Protein AF-A0A517YK84-F1 (afdb_monomer_lite)

pLDDT: mean 76.25, std 21.84, range [37.66, 97.88]

Sequence (84 aa):
MQMQTTTSDCERSGETPCDSSSAVSVRAFHPWITDELFADTRRIWSKAYGRVLSDEEVVEILGNVRRMAEAIMFSRRRRYQRCM

Structure (mmCIF, N/CA/C/O backbone):
data_AF-A0A517YK84-F1
#
_entry.id   AF-A0A517YK84-F1
#
loop_
_atom_site.group_PDB
_atom_site.id
_atom_site.type_symbol
_atom_site.label_atom_id
_atom_site.label_alt_id
_atom_site.label_comp_id
_atom_site.label_asym_id
_atom_site.label_entity_id
_atom_site.label_seq_id
_atom_site.pdbx_PDB_ins_code
_atom_site.Cartn_x
_atom_site.Cartn_y
_atom_site.Cartn_z
_atom_site.occupancy
_atom_site.B_iso_or_equiv
_atom_site.auth_seq_id
_atom_site.auth_comp_id
_atom_site.auth_asym_id
_atom_site.auth_atom_id
_atom_site.pdbx_PDB_model_num
ATOM 1 N N . MET A 1 1 ? -22.526 49.109 45.473 1.00 38.69 1 MET A N 1
ATOM 2 C CA . MET A 1 1 ? -23.642 48.286 45.984 1.00 38.69 1 MET A CA 1
ATOM 3 C C . MET A 1 1 ? -23.800 47.088 45.061 1.00 38.69 1 MET A C 1
ATOM 5 O O . MET A 1 1 ? -23.841 47.283 43.855 1.00 38.69 1 MET A O 1
ATOM 9 N N . GLN A 1 2 ? -23.772 45.882 45.632 1.00 44.06 2 GLN A N 1
ATOM 10 C CA . GLN A 1 2 ? -24.118 44.605 44.985 1.00 44.06 2 GLN A CA 1
ATOM 11 C C . GLN A 1 2 ? -25.644 44.601 44.665 1.00 44.06 2 GLN A C 1
ATOM 13 O O . GLN A 1 2 ? -26.343 45.447 45.214 1.00 44.06 2 GLN A O 1
ATOM 18 N N . MET A 1 3 ? -26.255 43.786 43.793 1.00 37.66 3 MET A N 1
ATOM 19 C CA . MET A 1 3 ? -26.329 42.314 43.682 1.00 37.66 3 MET A CA 1
ATOM 20 C C . MET A 1 3 ? -27.036 41.962 42.339 1.00 37.66 3 MET A C 1
ATOM 22 O O . MET A 1 3 ? -27.853 42.760 41.895 1.00 37.66 3 MET A O 1
ATOM 26 N N . GLN A 1 4 ? -26.586 40.960 41.556 1.00 50.94 4 GLN A N 1
ATOM 27 C CA . GLN A 1 4 ? -27.136 39.576 41.419 1.00 50.94 4 GLN A CA 1
ATOM 28 C C . GLN A 1 4 ? -28.621 39.527 40.973 1.00 50.94 4 GLN A C 1
ATOM 30 O O . GLN A 1 4 ? -29.399 40.340 41.443 1.00 50.94 4 GLN A O 1
ATOM 35 N N . THR A 1 5 ? -29.153 38.650 40.110 1.00 45.03 5 THR A N 1
ATOM 36 C CA . THR A 1 5 ? -28.845 37.299 39.572 1.00 45.03 5 THR A CA 1
ATOM 37 C C . THR A 1 5 ? -29.818 37.077 38.381 1.00 45.03 5 THR A C 1
ATOM 39 O O . THR A 1 5 ? -30.837 37.756 38.295 1.00 45.03 5 THR A O 1
ATOM 42 N N . THR A 1 6 ? -29.595 36.191 37.405 1.00 40.34 6 THR A N 1
ATOM 43 C CA . THR A 1 6 ? -30.118 34.808 37.433 1.00 40.34 6 THR A CA 1
ATOM 44 C C . THR A 1 6 ? -29.798 34.079 36.112 1.00 40.34 6 THR A C 1
ATOM 46 O O . THR A 1 6 ? -29.950 34.636 35.033 1.00 40.34 6 THR A O 1
ATOM 49 N N . THR A 1 7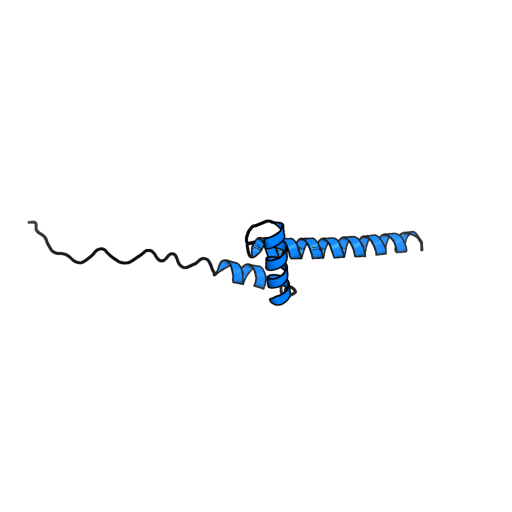 ? -29.316 32.840 36.262 1.00 50.28 7 THR A N 1
ATOM 50 C CA . THR A 1 7 ? -29.626 31.616 35.492 1.00 50.28 7 THR A CA 1
ATOM 51 C C . THR A 1 7 ? -29.763 31.674 33.963 1.00 50.28 7 THR A C 1
ATOM 53 O O . THR A 1 7 ? -30.760 32.174 33.455 1.00 50.28 7 THR A O 1
ATOM 56 N N . SER A 1 8 ? -28.876 30.973 33.250 1.00 47.97 8 SER A N 1
ATOM 57 C CA . SER A 1 8 ? -29.285 30.031 32.192 1.00 47.97 8 SER A CA 1
ATOM 58 C C . SER A 1 8 ? -28.091 29.148 31.795 1.00 47.97 8 SER A C 1
ATOM 60 O O . SER A 1 8 ? -27.147 29.590 31.149 1.00 47.97 8 SER A O 1
ATOM 62 N N . ASP A 1 9 ? -28.141 27.923 32.320 1.00 40.38 9 ASP A N 1
ATOM 63 C CA . ASP A 1 9 ? -27.850 26.649 31.654 1.00 40.38 9 ASP A CA 1
ATOM 64 C C . ASP A 1 9 ? -26.425 26.328 31.174 1.00 40.38 9 ASP A C 1
ATOM 66 O O . ASP A 1 9 ? -25.991 26.610 30.058 1.00 40.38 9 ASP A O 1
ATOM 70 N N . CYS A 1 10 ? -25.748 25.554 32.027 1.00 50.75 10 CYS A N 1
ATOM 71 C CA . CYS A 1 10 ? -24.885 24.467 31.589 1.00 50.75 10 CYS A CA 1
ATOM 72 C C . CYS A 1 10 ? -25.727 23.452 30.801 1.00 50.75 10 CYS A C 1
ATOM 74 O O . CYS A 1 10 ? -26.659 22.904 31.375 1.00 50.75 10 CYS A O 1
ATOM 76 N N . GLU A 1 11 ? -25.381 23.202 29.535 1.00 47.44 11 GLU A N 1
ATOM 77 C CA . GLU A 1 11 ? -25.354 21.885 28.867 1.00 47.44 11 GLU A CA 1
ATOM 78 C C . GLU A 1 11 ? -25.309 22.057 27.342 1.00 47.44 11 GLU A C 1
ATOM 80 O O . GLU A 1 11 ? -26.310 22.432 26.737 1.00 47.44 11 GLU A O 1
ATOM 85 N N . ARG A 1 12 ? -24.189 21.688 26.700 1.00 42.25 12 ARG A N 1
ATOM 86 C CA . ARG A 1 12 ? -24.220 20.833 25.499 1.00 42.25 12 ARG A CA 1
ATOM 87 C C . ARG A 1 12 ? -22.816 20.340 25.145 1.00 42.25 12 ARG A C 1
ATOM 89 O O . ARG A 1 12 ? -21.991 21.094 24.652 1.00 42.25 12 ARG A O 1
ATOM 96 N N . SER A 1 13 ? -22.601 19.068 25.462 1.00 45.50 13 SER A N 1
ATOM 97 C CA . SER A 1 13 ? -21.772 18.071 24.780 1.00 45.50 13 SER A CA 1
ATOM 98 C C . SER A 1 13 ? -20.486 18.525 24.091 1.00 45.50 13 SER A C 1
ATOM 100 O O . SER A 1 13 ? -20.495 19.216 23.078 1.00 45.50 13 SER A O 1
ATOM 102 N N . GLY A 1 14 ? -19.373 17.984 24.588 1.00 50.31 14 GLY A N 1
ATOM 103 C CA . GLY A 1 14 ? -18.146 17.883 23.819 1.00 50.31 14 GLY A CA 1
ATOM 104 C C . GLY A 1 14 ? -18.394 17.134 22.513 1.00 50.31 14 GLY A C 1
ATOM 105 O O . GLY A 1 14 ? -18.663 15.938 22.508 1.00 50.31 14 GLY A O 1
ATOM 106 N N . GLU A 1 15 ? -18.256 17.851 21.413 1.00 49.31 15 GLU A N 1
ATOM 107 C CA . GLU A 1 15 ? -17.970 17.277 20.112 1.00 49.31 15 GLU A CA 1
ATOM 108 C C . GLU A 1 15 ? -16.582 17.789 19.750 1.00 49.31 15 GLU A C 1
ATOM 110 O O . GLU A 1 15 ? -16.411 18.860 19.173 1.00 49.31 15 GLU A O 1
ATOM 115 N N . THR A 1 16 ? -15.552 17.045 20.156 1.00 57.09 16 THR A N 1
ATOM 116 C CA . THR A 1 16 ? -14.291 17.078 19.414 1.00 57.09 16 THR A CA 1
ATOM 117 C C . THR A 1 16 ? -14.639 16.813 17.951 1.00 57.09 16 THR A C 1
ATOM 119 O O . THR A 1 16 ? -15.196 15.745 17.677 1.00 57.09 16 THR A O 1
ATOM 122 N N . PRO A 1 17 ? -14.347 17.736 17.015 1.00 43.16 17 PRO A N 1
ATOM 123 C CA . PRO A 1 17 ? -14.491 17.454 15.599 1.00 43.16 17 PRO A CA 1
ATOM 124 C C . PRO A 1 17 ? -13.650 16.222 15.304 1.00 43.16 17 PRO A C 1
ATOM 126 O O . PRO A 1 17 ? -12.442 16.219 15.544 1.00 43.16 17 PRO A O 1
ATOM 129 N N . CYS A 1 18 ? -14.320 15.156 14.875 1.00 46.50 18 CYS A N 1
ATOM 130 C CA . CYS A 1 18 ? -13.690 13.903 14.519 1.00 46.50 18 CYS A CA 1
ATOM 131 C C . CYS A 1 18 ? -12.489 14.190 13.615 1.00 46.50 18 CYS A C 1
ATOM 133 O O . CYS A 1 18 ? -12.608 14.885 12.600 1.00 46.50 18 CYS A O 1
ATOM 135 N N . ASP A 1 19 ? -11.347 13.650 14.027 1.00 47.06 19 ASP A N 1
ATOM 136 C CA . ASP A 1 19 ? -10.018 13.730 13.424 1.00 47.06 19 ASP A CA 1
ATOM 137 C C . ASP A 1 19 ? -9.961 12.968 12.082 1.00 47.06 19 ASP A C 1
ATOM 139 O O . ASP A 1 19 ? -9.164 12.068 11.851 1.00 47.06 19 ASP A O 1
ATOM 143 N N . SER A 1 20 ? -10.902 13.285 11.196 1.00 49.91 20 SER A N 1
ATOM 144 C CA . SER A 1 20 ? -11.064 12.732 9.846 1.00 49.91 20 SER A CA 1
ATOM 145 C C . SER A 1 20 ? -10.381 13.598 8.780 1.00 49.91 20 SER A C 1
ATOM 147 O O . SER A 1 20 ? -10.374 13.246 7.603 1.00 49.91 20 SER A O 1
ATOM 149 N N . SER A 1 21 ? -9.795 14.730 9.183 1.00 49.03 21 SER A N 1
ATOM 150 C CA . SER A 1 21 ? -9.104 15.667 8.287 1.00 49.03 21 SER A CA 1
ATOM 151 C C . SER A 1 21 ? -7.677 15.208 7.938 1.00 49.03 21 SER A C 1
ATOM 153 O O . SER A 1 21 ? -7.168 15.515 6.860 1.00 49.03 21 SER A O 1
ATOM 155 N N . SER A 1 22 ? -7.031 14.420 8.805 1.00 51.59 22 SER A N 1
ATOM 156 C CA . SER A 1 22 ? -5.662 13.921 8.589 1.00 51.59 22 SER A CA 1
ATOM 157 C C . SER A 1 22 ? -5.585 12.839 7.499 1.00 51.59 22 SER A C 1
ATOM 159 O O . SER A 1 22 ? -4.716 12.902 6.629 1.00 51.59 22 SER A O 1
ATOM 161 N N . ALA A 1 23 ? -6.555 11.922 7.472 1.00 49.50 23 ALA A N 1
ATOM 162 C CA . ALA A 1 23 ? -6.644 10.798 6.534 1.00 49.50 23 ALA A CA 1
ATOM 163 C C . ALA A 1 23 ? -6.669 11.223 5.049 1.00 49.50 23 ALA A C 1
ATOM 165 O O . ALA A 1 23 ? -5.972 10.661 4.200 1.00 49.50 23 ALA A O 1
ATOM 166 N N . VAL A 1 24 ? -7.423 12.279 4.722 1.00 56.16 24 VAL A N 1
ATOM 167 C CA . VAL A 1 24 ? -7.512 12.807 3.346 1.00 56.16 24 VAL A CA 1
ATOM 168 C C . VAL A 1 24 ? -6.180 13.424 2.898 1.00 56.16 24 VAL A C 1
ATOM 170 O O . VAL A 1 24 ? -5.819 13.349 1.723 1.00 56.16 24 VAL A O 1
ATOM 173 N N . SER A 1 25 ? -5.418 13.992 3.837 1.00 65.19 25 SER A N 1
ATOM 174 C CA . SER A 1 25 ? -4.177 14.714 3.551 1.00 65.19 25 SER A CA 1
ATOM 175 C C . SER A 1 25 ? -3.047 13.777 3.123 1.00 65.19 25 SER A C 1
ATOM 177 O O . SER A 1 25 ? -2.436 13.982 2.076 1.00 65.19 25 SER A O 1
ATOM 179 N N . VAL A 1 26 ? -2.800 12.692 3.864 1.00 67.31 26 VAL A N 1
ATOM 180 C CA . VAL A 1 26 ? -1.648 11.802 3.610 1.00 67.31 26 VAL A CA 1
ATOM 181 C C . VAL A 1 26 ? -1.756 11.106 2.251 1.00 67.31 26 VAL A C 1
ATOM 183 O O . VAL A 1 26 ? -0.764 10.941 1.538 1.00 67.31 26 VAL A O 1
ATOM 186 N N . ARG A 1 27 ? -2.978 10.752 1.847 1.00 66.06 27 ARG A N 1
ATOM 187 C CA . ARG A 1 27 ? -3.239 10.090 0.564 1.00 66.06 27 ARG A CA 1
ATOM 188 C C . ARG A 1 27 ? -3.096 11.045 -0.623 1.00 66.06 27 ARG A C 1
ATOM 190 O O . ARG A 1 27 ? -2.612 10.627 -1.674 1.00 66.06 27 ARG A O 1
ATOM 197 N N . ALA A 1 28 ? -3.419 12.328 -0.450 1.00 73.56 28 ALA A N 1
ATOM 198 C CA . ALA A 1 28 ? -3.272 13.340 -1.499 1.00 73.56 28 ALA A CA 1
ATOM 199 C C . ALA A 1 28 ? -1.811 13.528 -1.961 1.00 73.56 28 ALA A C 1
ATOM 201 O O . ALA A 1 28 ? -1.571 13.851 -3.125 1.00 73.56 28 ALA A O 1
ATOM 202 N N . PHE A 1 29 ? -0.824 13.262 -1.098 1.00 76.38 29 PHE A N 1
ATOM 203 C CA . PHE A 1 29 ? 0.601 13.341 -1.452 1.00 76.38 29 PHE A CA 1
ATOM 204 C C . PHE A 1 29 ? 1.113 12.152 -2.286 1.00 76.38 29 PHE A C 1
ATOM 206 O O . PHE A 1 29 ? 2.246 12.178 -2.774 1.00 76.38 29 PHE A O 1
ATOM 213 N N . HIS A 1 30 ? 0.295 11.116 -2.499 1.00 86.19 30 HIS A N 1
ATOM 214 C CA . HIS A 1 30 ? 0.676 9.915 -3.239 1.00 86.19 30 HIS A CA 1
ATOM 215 C C . HIS A 1 30 ? -0.318 9.591 -4.366 1.00 86.19 30 HIS A C 1
ATOM 217 O O . HIS A 1 30 ? -1.074 8.627 -4.265 1.00 86.19 30 HIS A O 1
ATOM 223 N N . PRO A 1 31 ? -0.261 10.315 -5.502 1.00 87.94 31 PRO A N 1
ATOM 224 C CA . PRO A 1 31 ? -1.238 10.188 -6.595 1.00 87.94 31 PRO A CA 1
ATOM 225 C C . PRO A 1 31 ? -1.242 8.818 -7.292 1.00 87.94 31 PRO A C 1
ATOM 227 O O . PRO A 1 31 ? -2.136 8.521 -8.074 1.00 87.94 31 PRO A O 1
ATOM 230 N N . TRP A 1 32 ? -0.235 7.980 -7.037 1.00 92.69 32 TRP A N 1
ATOM 231 C CA . TRP A 1 32 ? -0.148 6.621 -7.572 1.00 92.69 32 TRP A CA 1
ATOM 232 C C . TRP A 1 32 ? -0.920 5.589 -6.730 1.00 92.69 32 TRP A C 1
ATOM 234 O O . TRP A 1 32 ? -1.080 4.452 -7.169 1.00 92.69 32 TRP A O 1
ATOM 244 N N . ILE A 1 33 ? -1.372 5.957 -5.525 1.00 94.44 33 ILE A N 1
ATOM 245 C CA . ILE A 1 33 ? -2.133 5.084 -4.629 1.00 94.44 33 ILE A CA 1
ATOM 246 C C 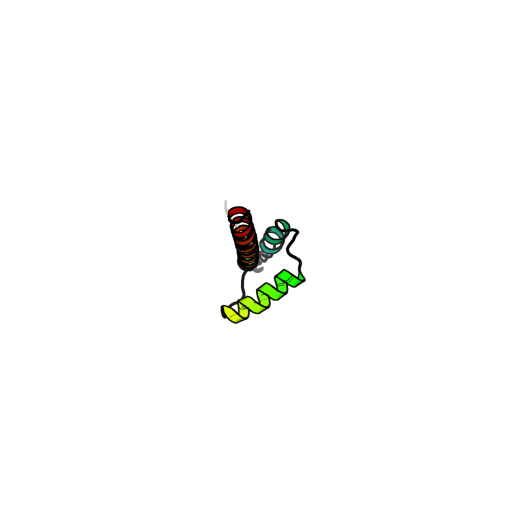. ILE A 1 33 ? -3.623 5.273 -4.917 1.00 94.44 33 ILE A C 1
ATOM 248 O O . ILE A 1 33 ? -4.206 6.298 -4.571 1.00 94.44 33 ILE A O 1
ATOM 252 N N . THR A 1 34 ? -4.251 4.271 -5.530 1.00 94.12 34 THR A N 1
ATOM 253 C CA . THR A 1 34 ? -5.701 4.275 -5.768 1.00 94.12 34 THR A CA 1
ATOM 254 C C . THR A 1 34 ? -6.482 3.965 -4.489 1.00 94.12 34 THR A C 1
ATOM 256 O O . THR A 1 34 ? -5.951 3.363 -3.551 1.00 94.12 34 THR A O 1
ATOM 259 N N . ASP A 1 35 ? -7.762 4.349 -4.450 1.00 93.12 35 ASP A N 1
ATOM 260 C CA . ASP A 1 35 ? -8.676 4.003 -3.350 1.00 93.12 35 ASP A CA 1
ATOM 261 C C . ASP A 1 35 ? -8.785 2.498 -3.127 1.00 93.12 35 ASP A C 1
ATOM 263 O O . ASP A 1 35 ? -8.711 2.033 -1.991 1.00 93.12 35 ASP A O 1
ATOM 267 N N . GLU A 1 36 ? -8.890 1.737 -4.213 1.00 95.75 36 GLU A N 1
ATOM 268 C CA . GLU A 1 36 ? -8.965 0.280 -4.169 1.00 95.75 36 GLU A CA 1
ATOM 269 C C . GLU A 1 36 ? -7.692 -0.333 -3.573 1.00 95.75 36 GLU A C 1
ATOM 271 O O . GLU A 1 36 ? -7.769 -1.109 -2.622 1.00 95.75 36 GLU A O 1
ATOM 276 N N . LEU A 1 37 ? -6.512 0.078 -4.056 1.00 95.88 37 LEU A N 1
ATOM 277 C CA . LEU A 1 37 ? -5.231 -0.423 -3.557 1.00 95.88 37 LEU A CA 1
ATOM 278 C C . LEU A 1 37 ? -5.054 -0.121 -2.067 1.00 95.88 37 LEU A C 1
ATOM 280 O O . LEU A 1 37 ? -4.579 -0.963 -1.300 1.00 95.88 37 LEU A O 1
ATOM 284 N N . PHE A 1 38 ? -5.436 1.083 -1.653 1.00 95.75 38 PHE A N 1
ATOM 285 C CA . PHE A 1 38 ? -5.376 1.500 -0.263 1.00 95.75 38 PHE A CA 1
ATOM 286 C C . PHE A 1 38 ? -6.320 0.669 0.618 1.00 95.75 38 PHE A C 1
ATOM 288 O O . PHE A 1 38 ? -5.893 0.126 1.640 1.00 95.75 38 PHE A O 1
ATOM 295 N N . ALA A 1 39 ? -7.583 0.523 0.207 1.00 96.12 39 ALA A N 1
ATOM 296 C CA . ALA A 1 39 ? -8.591 -0.236 0.943 1.00 96.12 39 ALA A CA 1
ATOM 297 C C . ALA A 1 39 ? -8.214 -1.719 1.072 1.00 96.12 39 ALA A C 1
ATOM 299 O O . ALA A 1 39 ? -8.326 -2.301 2.155 1.00 96.12 39 ALA A O 1
ATOM 300 N N . ASP A 1 40 ? -7.710 -2.318 -0.005 1.00 97.50 40 ASP A N 1
ATOM 301 C CA . ASP A 1 40 ? -7.242 -3.700 -0.017 1.00 97.50 40 ASP A CA 1
ATOM 302 C C . ASP A 1 40 ? -6.033 -3.899 0.892 1.00 97.50 40 ASP A C 1
ATOM 304 O O . ASP A 1 40 ? -6.003 -4.840 1.691 1.00 97.50 40 ASP A O 1
ATOM 308 N N . THR A 1 41 ? -5.067 -2.980 0.831 1.00 97.25 41 THR A N 1
ATOM 309 C CA . THR A 1 41 ? -3.882 -3.019 1.693 1.00 97.25 41 THR A CA 1
ATOM 310 C C . THR A 1 41 ? -4.289 -2.914 3.158 1.00 97.25 41 THR A C 1
ATOM 312 O O . THR A 1 41 ? -3.895 -3.765 3.957 1.00 97.25 41 THR A O 1
ATOM 315 N N . ARG A 1 42 ? -5.145 -1.948 3.513 1.00 97.56 42 ARG A N 1
ATOM 316 C CA . ARG A 1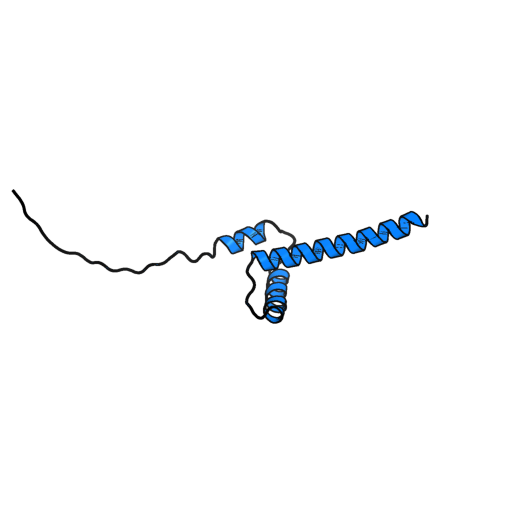 42 ? -5.694 -1.837 4.870 1.00 97.56 42 ARG A CA 1
ATOM 317 C C . ARG A 1 42 ? -6.353 -3.144 5.297 1.00 97.56 42 ARG A C 1
ATOM 319 O O . ARG A 1 42 ? -5.995 -3.687 6.334 1.00 97.56 42 ARG A O 1
ATOM 326 N N . ARG A 1 43 ? -7.269 -3.691 4.494 1.00 97.69 43 ARG A N 1
ATOM 327 C CA . ARG A 1 43 ? -8.006 -4.919 4.830 1.00 97.69 43 ARG A CA 1
ATOM 328 C C . ARG A 1 43 ? -7.071 -6.101 5.100 1.00 97.69 43 ARG A C 1
ATOM 330 O O . ARG A 1 43 ? -7.230 -6.796 6.104 1.00 97.69 43 ARG A O 1
ATOM 337 N N . ILE A 1 44 ? -6.116 -6.342 4.206 1.00 97.88 44 ILE A N 1
ATOM 338 C CA . ILE A 1 44 ? -5.208 -7.494 4.282 1.00 97.88 44 ILE A CA 1
ATOM 339 C C . ILE A 1 44 ? -4.274 -7.360 5.482 1.00 97.88 44 ILE A C 1
ATOM 341 O O . ILE A 1 44 ? -4.150 -8.288 6.284 1.00 97.88 44 ILE A O 1
ATOM 345 N N . TRP A 1 45 ? -3.638 -6.201 5.630 1.00 97.44 45 TRP A N 1
ATOM 346 C CA . TRP A 1 45 ? -2.635 -6.011 6.667 1.00 97.44 45 TRP A CA 1
ATOM 347 C C . TRP A 1 45 ? -3.258 -5.811 8.045 1.00 97.44 45 TRP A C 1
ATOM 349 O O . TRP A 1 45 ? -2.709 -6.318 9.016 1.00 97.44 45 TRP A O 1
ATOM 359 N N . SER A 1 46 ? -4.448 -5.217 8.158 1.00 97.44 46 SER A N 1
ATOM 360 C CA . SER A 1 46 ? -5.161 -5.177 9.439 1.00 97.44 46 SER A CA 1
ATOM 361 C C . SER A 1 46 ? -5.489 -6.569 9.972 1.00 97.44 46 SER A C 1
ATOM 363 O O . SER A 1 46 ? -5.363 -6.820 11.170 1.00 97.44 46 SER A O 1
ATOM 365 N N . LYS A 1 47 ? -5.833 -7.510 9.082 1.00 97.00 47 LYS A N 1
ATOM 366 C CA . LYS A 1 47 ? -6.009 -8.917 9.459 1.00 97.00 47 LYS A CA 1
ATOM 367 C C . LYS A 1 47 ? -4.695 -9.545 9.932 1.00 97.00 47 LYS A C 1
ATOM 369 O O . LYS A 1 47 ? -4.704 -10.280 10.912 1.00 97.00 47 LYS A O 1
ATOM 374 N N . ALA A 1 48 ? -3.583 -9.260 9.254 1.00 96.81 48 ALA A N 1
ATOM 375 C CA . ALA A 1 48 ? -2.272 -9.808 9.602 1.00 96.81 48 ALA A CA 1
ATOM 376 C C . ALA A 1 48 ? -1.727 -9.257 10.933 1.00 96.81 48 ALA A C 1
ATOM 378 O O . ALA A 1 48 ? -1.193 -10.013 11.738 1.00 96.81 48 ALA A O 1
ATOM 379 N N . TYR A 1 49 ? -1.894 -7.956 11.177 1.00 95.69 49 TYR A N 1
ATOM 380 C CA . TYR A 1 49 ? -1.454 -7.286 12.403 1.00 95.69 49 TYR A CA 1
ATOM 381 C C . TYR A 1 49 ? -2.429 -7.456 13.579 1.00 95.69 49 TYR A C 1
ATOM 383 O O . TYR A 1 49 ? -2.089 -7.099 14.703 1.00 95.69 49 TYR A O 1
ATOM 391 N N . GLY A 1 50 ? -3.642 -7.966 13.340 1.00 97.38 50 GLY A N 1
ATOM 392 C CA . GLY A 1 50 ? -4.672 -8.123 14.372 1.00 97.38 50 GLY A CA 1
ATOM 393 C C . GLY A 1 50 ? -5.277 -6.803 14.867 1.00 97.38 50 GLY A C 1
ATOM 394 O O . GLY A 1 50 ? -5.921 -6.784 15.912 1.00 97.38 50 GLY A O 1
ATOM 395 N N . ARG A 1 51 ? -5.081 -5.697 14.139 1.00 96.94 51 ARG A N 1
ATOM 396 C CA . ARG A 1 51 ? -5.635 -4.372 14.457 1.00 96.94 51 ARG A CA 1
ATOM 397 C C . ARG A 1 51 ? -5.921 -3.574 13.194 1.00 96.94 51 ARG A C 1
ATOM 399 O O . ARG A 1 51 ? -5.290 -3.791 12.162 1.00 96.94 51 ARG A O 1
ATOM 406 N N . VAL A 1 52 ? -6.835 -2.612 13.281 1.00 95.56 52 VAL A N 1
ATOM 407 C CA . VAL A 1 52 ? -7.064 -1.660 12.186 1.00 95.56 52 VAL A CA 1
ATOM 408 C C . VAL A 1 52 ? -5.818 -0.782 12.018 1.00 95.56 52 VAL A C 1
ATOM 410 O O . VAL A 1 52 ? -5.260 -0.307 13.007 1.00 95.56 52 VAL A O 1
ATOM 413 N N . LEU A 1 53 ? -5.359 -0.622 10.774 1.00 96.38 53 LEU A N 1
ATOM 414 C CA . LEU A 1 53 ? -4.201 0.210 10.436 1.00 96.38 53 LEU A CA 1
ATOM 415 C C . LEU A 1 53 ? -4.639 1.637 10.108 1.00 96.38 53 LEU A C 1
ATOM 417 O O . LEU A 1 53 ? -5.633 1.816 9.393 1.00 96.38 53 LEU A O 1
ATOM 421 N N . SER A 1 54 ? -3.872 2.624 10.575 1.00 95.44 54 SER A N 1
ATOM 422 C CA . SER A 1 54 ? -4.080 4.044 10.263 1.00 95.44 54 SER A CA 1
ATOM 423 C C . SER A 1 54 ? -3.802 4.349 8.788 1.00 95.44 54 SER A C 1
ATOM 425 O O . SER A 1 54 ? -3.365 3.482 8.027 1.00 95.44 54 SER A O 1
ATOM 427 N N . ASP A 1 55 ? -4.137 5.556 8.331 1.00 93.69 55 ASP A N 1
ATOM 428 C CA . ASP A 1 55 ? -3.907 5.951 6.937 1.00 93.69 55 ASP A CA 1
ATOM 429 C C . ASP A 1 55 ? -2.406 6.055 6.631 1.00 93.69 55 ASP A C 1
ATOM 431 O O . ASP A 1 55 ? -1.939 5.563 5.601 1.00 93.69 55 ASP A O 1
ATOM 435 N N . GLU A 1 56 ? -1.648 6.608 7.573 1.00 94.19 56 GLU A N 1
ATOM 436 C CA . GLU A 1 56 ? -0.194 6.755 7.530 1.00 94.19 56 GLU A CA 1
ATOM 437 C C . GLU A 1 56 ? 0.490 5.395 7.415 1.00 94.19 56 GLU A C 1
ATOM 439 O O . GLU A 1 56 ? 1.356 5.212 6.563 1.00 94.19 56 GLU A O 1
ATOM 444 N N . GLU A 1 57 ? 0.061 4.421 8.219 1.00 95.50 57 GLU A N 1
ATOM 445 C CA . GLU A 1 57 ? 0.631 3.072 8.212 1.00 95.50 57 GLU A CA 1
ATOM 446 C C . GLU A 1 57 ? 0.411 2.370 6.871 1.00 95.50 57 GLU A C 1
ATOM 448 O O . GLU A 1 57 ? 1.308 1.713 6.341 1.00 95.50 57 GLU A O 1
ATOM 453 N N . VAL A 1 58 ? -0.779 2.523 6.286 1.00 96.38 58 VAL A N 1
ATOM 454 C CA . VAL A 1 58 ? -1.092 1.935 4.978 1.00 96.38 58 VAL A CA 1
ATOM 455 C C . VAL A 1 58 ? -0.233 2.574 3.884 1.00 96.38 58 VAL A C 1
ATOM 457 O O . VAL A 1 58 ? 0.323 1.861 3.044 1.00 96.38 58 VAL A O 1
ATOM 460 N N . VAL A 1 59 ? -0.081 3.902 3.906 1.00 95.75 59 VAL A N 1
ATOM 461 C CA . VAL A 1 59 ? 0.791 4.626 2.969 1.00 95.75 59 VAL A CA 1
ATOM 462 C C . VAL A 1 59 ? 2.252 4.213 3.139 1.00 95.75 59 VAL A C 1
ATOM 464 O O . VAL A 1 59 ? 2.939 3.980 2.142 1.00 95.75 59 VAL A O 1
ATOM 467 N N . GLU A 1 60 ? 2.727 4.056 4.374 1.00 95.75 60 GLU A N 1
ATOM 468 C CA . GLU A 1 60 ? 4.091 3.617 4.659 1.00 95.75 60 GLU A CA 1
ATOM 469 C C . GLU A 1 60 ? 4.354 2.209 4.110 1.00 95.75 60 GLU A C 1
ATOM 471 O O . GLU A 1 60 ? 5.353 1.990 3.418 1.00 95.75 60 GLU A O 1
ATOM 476 N N . ILE A 1 61 ? 3.438 1.263 4.343 1.00 96.56 61 ILE A N 1
ATOM 477 C CA . ILE A 1 61 ? 3.531 -0.104 3.810 1.00 96.56 61 ILE A CA 1
ATOM 478 C C . ILE A 1 61 ? 3.623 -0.078 2.282 1.00 96.56 61 ILE A C 1
ATOM 480 O O . ILE A 1 61 ? 4.519 -0.699 1.703 1.00 96.56 61 ILE A O 1
ATOM 484 N N . LEU A 1 62 ? 2.742 0.671 1.616 1.00 96.88 62 LEU A N 1
ATOM 485 C CA . LEU A 1 62 ? 2.758 0.809 0.159 1.00 96.88 62 LEU A CA 1
ATOM 486 C C . LEU A 1 62 ? 4.072 1.429 -0.341 1.00 96.88 62 LEU A C 1
ATOM 488 O O . LEU A 1 62 ? 4.668 0.936 -1.305 1.00 96.88 62 LEU A O 1
ATOM 492 N N . GLY A 1 63 ? 4.577 2.457 0.344 1.00 95.44 63 GLY A N 1
ATOM 493 C CA . GLY A 1 63 ? 5.875 3.065 0.057 1.00 95.44 63 GLY A CA 1
ATOM 494 C C . GLY A 1 63 ? 7.044 2.087 0.220 1.00 95.44 63 GLY A C 1
ATOM 495 O O . GLY A 1 63 ? 7.966 2.071 -0.600 1.00 95.44 63 GLY A O 1
ATOM 496 N N . ASN A 1 64 ? 7.003 1.227 1.237 1.00 96.50 64 ASN A N 1
ATOM 497 C CA . ASN A 1 64 ? 8.010 0.192 1.477 1.00 96.50 64 ASN A CA 1
ATOM 498 C C . ASN A 1 64 ? 8.011 -0.866 0.369 1.00 96.50 64 ASN A C 1
ATOM 500 O O . ASN A 1 64 ? 9.073 -1.199 -0.162 1.00 96.50 64 ASN A O 1
ATOM 504 N N . VAL A 1 65 ? 6.831 -1.341 -0.039 1.00 95.88 65 VAL A N 1
ATOM 505 C CA . VAL A 1 65 ? 6.684 -2.325 -1.125 1.00 95.88 65 VAL A CA 1
ATOM 506 C C . VAL A 1 65 ? 7.210 -1.770 -2.446 1.00 95.88 65 VAL A C 1
ATOM 508 O O . VAL A 1 65 ? 7.961 -2.452 -3.148 1.00 95.88 65 VAL A O 1
ATOM 511 N N . ARG A 1 66 ? 6.887 -0.513 -2.769 1.00 95.19 66 ARG A N 1
ATOM 512 C CA . ARG A 1 66 ? 7.398 0.146 -3.975 1.00 95.19 66 ARG A CA 1
ATOM 513 C C . ARG A 1 66 ? 8.925 0.239 -3.969 1.00 95.19 66 ARG A C 1
ATOM 515 O O . ARG A 1 66 ? 9.561 -0.188 -4.932 1.00 95.19 66 ARG A O 1
ATOM 522 N N . ARG A 1 67 ? 9.520 0.735 -2.877 1.00 95.25 67 ARG A N 1
ATOM 523 C CA . ARG A 1 67 ? 10.985 0.835 -2.734 1.00 95.25 67 ARG A CA 1
ATOM 524 C C . ARG A 1 67 ? 11.664 -0.529 -2.850 1.00 95.25 67 ARG A C 1
ATOM 526 O O . ARG A 1 67 ? 12.713 -0.648 -3.481 1.00 95.25 67 ARG A O 1
ATOM 533 N N . MET A 1 68 ? 11.054 -1.571 -2.290 1.00 96.19 68 MET A N 1
ATOM 534 C CA . MET A 1 68 ? 11.546 -2.941 -2.424 1.00 96.19 68 MET A CA 1
ATOM 535 C C . MET A 1 68 ? 11.518 -3.416 -3.884 1.00 96.19 68 MET A C 1
ATOM 537 O O . MET A 1 68 ? 12.515 -3.952 -4.370 1.00 96.19 68 MET A O 1
ATOM 541 N N . ALA A 1 69 ? 10.419 -3.189 -4.610 1.00 94.94 69 ALA A N 1
ATOM 542 C CA . ALA A 1 69 ? 10.322 -3.536 -6.028 1.00 94.94 69 ALA A CA 1
ATOM 543 C C . ALA A 1 69 ? 11.385 -2.805 -6.869 1.00 94.94 69 ALA A C 1
ATOM 545 O O . ALA A 1 69 ? 12.062 -3.423 -7.696 1.00 94.94 69 ALA A O 1
ATOM 546 N N . GLU A 1 70 ? 11.589 -1.510 -6.616 1.00 94.56 70 GLU A N 1
ATOM 547 C CA . GLU A 1 70 ? 12.631 -0.698 -7.253 1.00 94.56 70 GLU A CA 1
ATOM 548 C C . GLU A 1 70 ? 14.037 -1.252 -6.968 1.00 94.56 70 GLU A C 1
ATOM 550 O O . GLU A 1 70 ? 14.828 -1.435 -7.899 1.00 94.56 70 GLU A O 1
ATOM 555 N N . ALA A 1 71 ? 14.333 -1.615 -5.716 1.00 95.00 71 ALA A N 1
ATOM 556 C CA . ALA A 1 71 ? 15.608 -2.218 -5.330 1.00 95.00 71 ALA A CA 1
ATOM 557 C C . ALA A 1 71 ? 15.858 -3.562 -6.038 1.00 95.00 71 ALA A C 1
ATOM 559 O O . ALA A 1 71 ? 16.955 -3.805 -6.556 1.00 95.00 71 ALA A O 1
ATOM 560 N N . ILE A 1 72 ? 14.837 -4.421 -6.134 1.00 94.75 72 ILE A N 1
ATOM 561 C CA . ILE A 1 72 ? 14.921 -5.699 -6.853 1.00 94.75 72 ILE A CA 1
ATOM 562 C C . ILE A 1 72 ? 15.201 -5.452 -8.340 1.00 94.75 72 ILE A C 1
ATOM 564 O O . ILE A 1 72 ? 16.130 -6.047 -8.896 1.00 94.75 72 ILE A O 1
ATOM 568 N N . MET A 1 73 ? 14.458 -4.553 -8.990 1.00 92.19 73 MET A N 1
ATOM 569 C CA . MET A 1 73 ? 14.660 -4.224 -10.406 1.00 92.19 73 MET A CA 1
ATOM 570 C C . MET A 1 73 ? 16.054 -3.645 -10.675 1.00 92.19 73 MET A C 1
ATOM 572 O O . MET A 1 73 ? 16.723 -4.045 -11.632 1.00 92.19 73 MET A O 1
ATOM 576 N N . PHE A 1 74 ? 16.528 -2.750 -9.810 1.00 85.81 74 PHE A N 1
ATOM 577 C CA . PHE A 1 74 ? 17.856 -2.157 -9.920 1.00 85.81 74 PHE A CA 1
ATOM 578 C C . PHE A 1 74 ? 18.975 -3.191 -9.735 1.00 85.81 74 PHE A C 1
ATOM 580 O O . PHE A 1 74 ? 19.934 -3.220 -10.512 1.00 85.81 74 PHE A O 1
ATOM 587 N N . SER A 1 75 ? 18.828 -4.101 -8.766 1.00 81.50 75 SER A N 1
ATOM 588 C CA . SER A 1 75 ? 19.788 -5.189 -8.541 1.00 81.50 7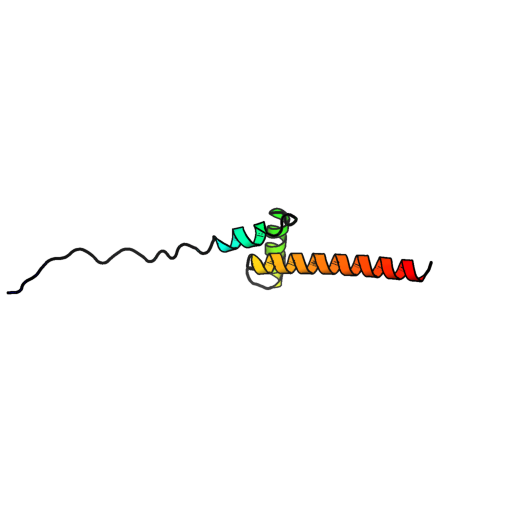5 SER A CA 1
ATOM 589 C C . SER A 1 75 ? 19.926 -6.112 -9.759 1.00 81.50 75 SER A C 1
ATOM 591 O O . SER A 1 75 ? 21.022 -6.590 -10.058 1.00 81.50 75 SER A O 1
ATOM 593 N N . ARG A 1 76 ? 18.833 -6.343 -10.501 1.00 75.81 76 ARG A N 1
ATOM 594 C CA . ARG A 1 76 ? 18.853 -7.128 -11.742 1.00 75.81 76 ARG A CA 1
ATOM 595 C C . ARG A 1 76 ? 19.626 -6.396 -12.834 1.00 75.81 76 ARG A C 1
ATOM 597 O O . ARG A 1 76 ? 20.506 -7.001 -13.435 1.00 75.81 76 ARG A O 1
ATOM 604 N N . ARG A 1 77 ? 19.373 -5.098 -13.047 1.00 75.31 77 ARG A N 1
ATOM 605 C CA . ARG A 1 77 ? 20.098 -4.304 -14.061 1.00 75.31 77 ARG A CA 1
ATOM 606 C C . ARG A 1 77 ? 21.604 -4.277 -13.812 1.00 75.31 77 ARG A C 1
ATOM 608 O O . ARG A 1 77 ? 22.361 -4.537 -14.739 1.00 75.31 77 ARG A O 1
ATOM 615 N N . ARG A 1 78 ? 22.041 -4.056 -12.565 1.00 68.19 78 ARG A N 1
ATOM 616 C CA . ARG A 1 78 ? 23.473 -4.089 -12.215 1.00 68.19 78 ARG A CA 1
ATOM 617 C C . ARG A 1 78 ? 24.120 -5.449 -12.474 1.00 68.19 78 ARG A C 1
ATOM 619 O O . ARG A 1 78 ? 25.275 -5.490 -12.878 1.00 68.19 78 ARG A O 1
ATOM 626 N N . ARG A 1 79 ? 23.397 -6.553 -12.255 1.00 61.97 79 ARG A N 1
ATOM 627 C CA . ARG A 1 79 ? 23.901 -7.898 -12.574 1.00 61.97 79 ARG A CA 1
ATOM 628 C C . ARG A 1 79 ? 24.075 -8.112 -14.078 1.00 61.97 79 ARG A C 1
ATOM 630 O O . ARG A 1 79 ? 25.094 -8.659 -14.469 1.00 61.97 79 ARG A O 1
ATOM 637 N N . TYR A 1 80 ? 23.148 -7.632 -14.907 1.00 56.38 80 TYR A N 1
ATOM 638 C CA . TYR A 1 80 ? 23.288 -7.720 -16.367 1.00 56.38 80 TYR A CA 1
ATOM 639 C C . TYR A 1 80 ? 24.371 -6.785 -16.930 1.00 56.38 80 TYR A C 1
ATOM 641 O O . TYR A 1 80 ? 25.067 -7.167 -17.859 1.00 56.38 80 TYR A O 1
ATOM 649 N N . GLN A 1 81 ? 24.566 -5.598 -16.347 1.00 56.88 81 GLN A N 1
ATOM 650 C CA . GLN A 1 81 ? 25.605 -4.645 -16.773 1.00 56.88 81 GLN A CA 1
ATOM 651 C C . GLN A 1 81 ? 27.031 -5.044 -16.376 1.00 56.88 81 GLN A C 1
ATOM 653 O O . GLN A 1 81 ? 27.977 -4.489 -16.910 1.00 56.88 81 GLN A O 1
ATOM 658 N N . ARG A 1 82 ? 27.202 -5.967 -15.423 1.00 57.41 82 ARG A N 1
ATOM 659 C CA . ARG A 1 82 ? 28.525 -6.479 -15.024 1.00 57.41 82 ARG A CA 1
ATOM 660 C C . ARG A 1 82 ? 29.012 -7.648 -15.888 1.00 57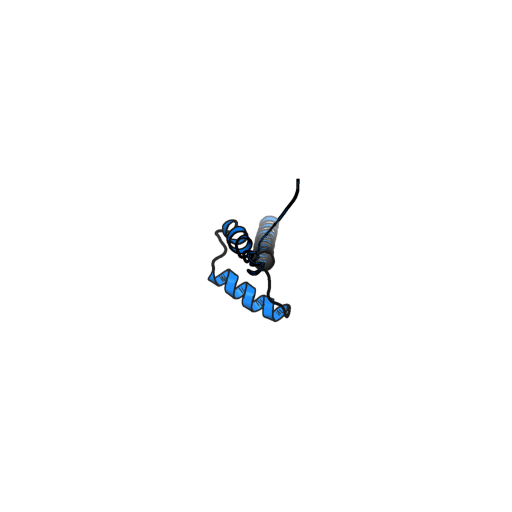.41 82 ARG A C 1
ATOM 662 O O . ARG A 1 82 ? 30.154 -8.059 -15.724 1.00 57.41 82 ARG A O 1
ATOM 669 N N . CYS A 1 83 ? 28.140 -8.210 -16.727 1.00 59.16 83 CYS A N 1
ATOM 670 C CA . CYS A 1 83 ? 28.429 -9.358 -17.592 1.00 59.16 83 CYS A CA 1
ATOM 671 C C . CYS A 1 83 ? 28.441 -9.011 -19.093 1.00 59.16 83 CYS A C 1
ATOM 673 O O . CYS A 1 83 ? 28.637 -9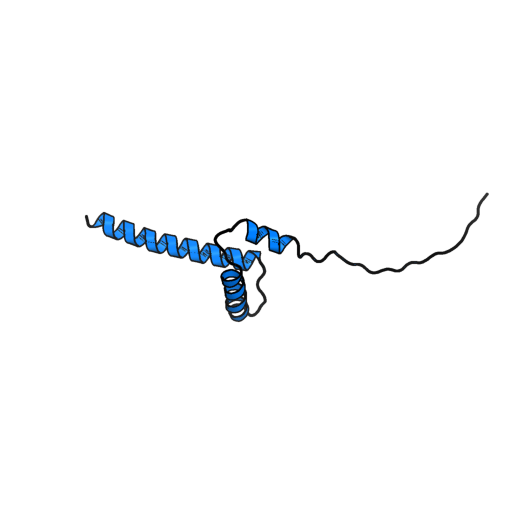.917 -19.900 1.00 59.16 83 CYS A O 1
ATOM 675 N N . MET A 1 84 ? 28.226 -7.743 -19.458 1.00 50.22 84 MET A N 1
ATOM 676 C CA . MET A 1 84 ? 28.596 -7.182 -20.766 1.00 50.22 84 MET A CA 1
ATOM 677 C C . MET A 1 84 ? 29.842 -6.324 -20.594 1.00 50.22 84 MET A C 1
ATOM 679 O O . MET A 1 84 ? 30.659 -6.314 -21.535 1.00 50.22 84 MET A O 1
#

Radius of gyration: 25.55 Å; chains: 1; bounding box: 59×58×67 Å

Secondary structure (DSSP, 8-state):
---------------PPPS-HHHHHHHHT-TT--HHHHHHHHHHHHHHHTSPPPHHHHHHHHHHHHHHHHHHHHHHHHHHHT--

Organism: NCBI:txid2528021

Foldseek 3Di:
DDDDDDDDDDDDDDDPPPPPVVLVVVVVVPPVQDPVNLVVLQVVVCVVVVHGDGSVRSVVVVVVVVVVVVVVVVVVVVVVVVVD